Protein AF-A0A5J9WIH2-F1 (afdb_monomer_lite)

Structure (mmCIF, N/CA/C/O backbone):
data_AF-A0A5J9WIH2-F1
#
_entry.id   AF-A0A5J9WIH2-F1
#
loop_
_atom_site.group_PDB
_atom_site.id
_atom_site.type_symbol
_atom_site.label_atom_id
_atom_site.label_alt_id
_atom_site.label_comp_id
_atom_site.label_asym_id
_atom_site.label_entity_id
_atom_site.label_seq_id
_atom_site.pdbx_PDB_ins_code
_atom_site.Cartn_x
_atom_site.Cartn_y
_atom_site.Cartn_z
_atom_site.occupancy
_atom_site.B_iso_or_equiv
_atom_site.auth_seq_id
_atom_site.auth_comp_id
_atom_site.auth_asym_id
_atom_site.auth_atom_id
_atom_site.pdbx_PDB_model_num
ATOM 1 N N . MET A 1 1 ? 6.783 -19.291 -10.304 1.00 47.69 1 MET A N 1
ATOM 2 C CA . MET A 1 1 ? 6.777 -18.075 -11.148 1.00 47.69 1 MET A CA 1
ATOM 3 C C . MET A 1 1 ? 7.361 -16.890 -10.370 1.00 47.69 1 MET A C 1
ATOM 5 O O . MET A 1 1 ? 6.642 -15.953 -10.074 1.00 47.69 1 MET A O 1
ATOM 9 N N . GLN A 1 2 ? 8.646 -16.936 -9.985 1.00 46.41 2 GLN A N 1
ATOM 10 C CA . GLN A 1 2 ? 9.281 -15.833 -9.231 1.00 46.41 2 GLN A CA 1
ATOM 11 C C . GLN A 1 2 ? 10.742 -15.534 -9.624 1.00 46.41 2 GLN A C 1
ATOM 13 O O . GLN A 1 2 ? 11.345 -14.655 -9.034 1.00 46.41 2 GLN A O 1
ATOM 18 N N . LYS A 1 3 ? 11.299 -16.187 -10.659 1.00 44.19 3 LYS A N 1
ATOM 19 C CA . LYS A 1 3 ? 12.702 -15.988 -11.087 1.00 44.19 3 LYS A CA 1
ATOM 20 C C . LYS A 1 3 ? 12.917 -14.955 -12.202 1.00 44.19 3 LYS A C 1
ATOM 22 O O . LYS A 1 3 ? 14.051 -14.588 -12.475 1.00 44.19 3 LYS A O 1
ATOM 27 N N . VAL A 1 4 ? 11.859 -14.480 -12.865 1.00 48.41 4 VAL A N 1
ATOM 28 C CA . VAL A 1 4 ? 12.000 -13.587 -14.039 1.00 48.41 4 VAL A CA 1
ATOM 29 C C . VAL A 1 4 ? 12.278 -12.130 -13.636 1.00 48.41 4 VAL A C 1
ATOM 31 O O . VAL A 1 4 ? 12.848 -11.372 -14.413 1.00 48.41 4 VAL A O 1
ATOM 34 N N . LEU A 1 5 ? 11.943 -11.735 -12.403 1.00 49.59 5 LEU A N 1
ATOM 35 C CA . LEU A 1 5 ? 12.138 -10.363 -11.916 1.00 49.59 5 LEU A CA 1
ATOM 36 C C . LEU A 1 5 ? 13.500 -10.132 -11.237 1.00 49.59 5 LEU A C 1
ATOM 38 O O . LEU A 1 5 ? 13.898 -8.980 -11.080 1.00 49.59 5 LEU A O 1
ATOM 42 N N . GLU A 1 6 ? 14.241 -11.192 -10.892 1.00 51.44 6 GLU A N 1
ATOM 43 C CA . GLU A 1 6 ? 15.563 -11.074 -10.249 1.00 51.44 6 GLU A CA 1
ATOM 44 C C . GLU A 1 6 ? 16.670 -10.611 -11.218 1.00 51.44 6 GLU A C 1
ATOM 46 O O . GLU A 1 6 ? 17.706 -10.128 -10.771 1.00 51.44 6 GLU A O 1
ATOM 51 N N . CYS A 1 7 ? 16.451 -10.684 -12.539 1.00 48.47 7 CYS A N 1
ATOM 52 C CA . CYS A 1 7 ? 17.445 -10.306 -13.556 1.00 48.47 7 CYS A CA 1
ATOM 53 C C . CYS A 1 7 ? 16.861 -9.473 -14.718 1.00 48.47 7 CYS A C 1
ATOM 55 O O . CYS A 1 7 ? 17.399 -9.452 -15.822 1.00 48.47 7 CYS A O 1
ATOM 57 N N . GLY A 1 8 ? 15.727 -8.800 -14.502 1.00 56.78 8 GLY A N 1
ATOM 58 C CA . GLY A 1 8 ? 15.187 -7.854 -15.483 1.00 56.78 8 GLY A CA 1
ATOM 59 C C . GLY A 1 8 ? 15.995 -6.554 -15.503 1.00 56.78 8 GLY A C 1
ATOM 60 O O . GLY A 1 8 ? 16.389 -6.066 -14.442 1.00 56.78 8 GLY A O 1
ATOM 61 N N . SER A 1 9 ? 16.212 -5.966 -16.685 1.00 68.81 9 SER A N 1
ATOM 62 C CA . SER A 1 9 ? 16.764 -4.609 -16.788 1.00 68.81 9 SER A CA 1
ATOM 63 C C . SER A 1 9 ? 15.883 -3.613 -16.020 1.00 68.81 9 SER A C 1
ATOM 65 O O . SER A 1 9 ? 14.673 -3.813 -15.897 1.00 68.81 9 SER A O 1
ATOM 67 N N . GLU A 1 10 ? 16.464 -2.528 -15.504 1.00 69.94 10 GLU A N 1
ATOM 68 C CA . GLU A 1 10 ? 15.712 -1.491 -14.773 1.00 69.94 10 GLU A CA 1
ATOM 69 C C . GLU A 1 10 ? 14.507 -0.971 -15.580 1.00 69.94 10 GLU A C 1
ATOM 71 O O . GLU A 1 10 ? 13.415 -0.825 -15.036 1.00 69.94 10 GLU A O 1
ATOM 76 N N . ALA A 1 11 ? 14.651 -0.851 -16.903 1.00 73.06 11 ALA A N 1
ATOM 77 C CA . ALA A 1 11 ? 13.563 -0.492 -17.813 1.00 73.06 11 ALA A CA 1
ATOM 78 C C . ALA A 1 11 ? 12.389 -1.492 -17.798 1.00 73.06 11 ALA A C 1
ATOM 80 O O . ALA A 1 11 ? 11.228 -1.098 -17.903 1.00 73.06 11 ALA A O 1
ATOM 81 N N . LEU A 1 12 ? 12.655 -2.796 -17.654 1.00 75.75 12 LEU A N 1
ATOM 82 C CA . LEU A 1 12 ? 11.590 -3.792 -17.517 1.00 75.75 12 LEU A CA 1
ATOM 83 C C . LEU A 1 12 ? 10.860 -3.622 -16.181 1.00 75.75 12 LEU A C 1
ATOM 85 O O . LEU A 1 12 ? 9.633 -3.683 -16.146 1.00 75.75 12 LEU A O 1
ATOM 89 N N . LYS A 1 13 ? 11.598 -3.366 -15.096 1.00 74.38 13 LYS A N 1
ATOM 90 C CA . LYS A 1 13 ? 11.013 -3.127 -13.768 1.00 74.38 13 LYS A CA 1
ATOM 91 C C . LYS A 1 13 ? 10.125 -1.883 -13.766 1.00 74.38 13 LYS A C 1
ATOM 93 O O . LYS A 1 13 ? 9.041 -1.917 -13.191 1.00 74.38 13 LYS A O 1
ATOM 98 N N . GLU A 1 14 ? 10.543 -0.821 -14.451 1.00 76.31 14 GLU A N 1
ATOM 99 C CA . GLU A 1 14 ? 9.744 0.397 -14.621 1.00 76.31 14 GLU A CA 1
ATOM 100 C C . GLU A 1 14 ? 8.459 0.144 -15.411 1.00 76.31 14 GLU A C 1
ATOM 102 O O . GLU A 1 14 ? 7.383 0.523 -14.952 1.00 76.31 14 GLU A O 1
ATOM 107 N N . ARG A 1 15 ? 8.535 -0.562 -16.546 1.00 80.06 15 ARG A N 1
ATOM 108 C CA . ARG A 1 15 ? 7.346 -0.915 -17.343 1.00 80.06 15 ARG A CA 1
ATOM 109 C C . ARG A 1 15 ? 6.362 -1.792 -16.571 1.00 80.06 15 ARG A C 1
ATOM 111 O O . ARG A 1 15 ? 5.151 -1.610 -16.680 1.00 80.06 15 ARG A O 1
ATOM 118 N N . VAL A 1 16 ? 6.870 -2.741 -15.783 1.00 81.00 16 VAL A N 1
ATOM 119 C CA . VAL A 1 16 ? 6.028 -3.577 -14.917 1.00 81.00 16 VAL A CA 1
ATOM 120 C C . VAL A 1 16 ? 5.364 -2.718 -13.843 1.00 81.00 16 VAL A C 1
ATOM 122 O O . VAL A 1 16 ? 4.155 -2.817 -13.666 1.00 81.00 16 VAL A O 1
ATOM 125 N N . ALA A 1 17 ? 6.107 -1.832 -13.177 1.00 82.62 17 ALA A N 1
ATOM 126 C CA . ALA A 1 17 ? 5.540 -0.943 -12.165 1.00 82.62 17 ALA A CA 1
ATOM 127 C C . ALA A 1 17 ? 4.525 0.050 -12.739 1.00 82.62 17 ALA A C 1
ATOM 129 O O . ALA A 1 17 ? 3.552 0.375 -12.069 1.00 82.62 17 ALA A O 1
ATOM 130 N N . GLU A 1 18 ? 4.709 0.505 -13.977 1.00 84.50 18 GLU A N 1
ATOM 131 C CA . GLU A 1 18 ? 3.716 1.307 -14.687 1.00 84.50 18 GLU A CA 1
ATOM 132 C C . GLU A 1 18 ? 2.410 0.542 -14.896 1.00 84.50 18 GLU A C 1
ATOM 134 O O . GLU A 1 18 ? 1.342 1.059 -14.566 1.00 84.50 18 GLU A O 1
ATOM 139 N N . ARG A 1 19 ? 2.486 -0.707 -15.365 1.00 85.31 19 ARG A N 1
ATOM 140 C CA . ARG A 1 19 ? 1.286 -1.527 -15.543 1.00 85.31 19 ARG A CA 1
ATOM 141 C C . ARG A 1 19 ? 0.620 -1.866 -14.211 1.00 85.31 19 ARG A C 1
ATOM 143 O O . ARG A 1 19 ? -0.599 -1.811 -14.109 1.00 85.31 19 ARG A O 1
ATOM 150 N N . VAL A 1 20 ? 1.417 -2.168 -13.189 1.00 85.25 20 VAL A N 1
ATOM 151 C CA . VAL A 1 20 ? 0.923 -2.448 -11.837 1.00 85.25 20 VAL A CA 1
ATOM 152 C C . VAL A 1 20 ? 0.246 -1.225 -11.226 1.00 85.25 20 VAL A C 1
ATOM 154 O O . VAL A 1 20 ? -0.811 -1.362 -10.626 1.00 85.25 20 VAL A O 1
ATOM 157 N N . ALA A 1 21 ? 0.821 -0.032 -11.393 1.00 84.88 21 ALA A N 1
ATOM 158 C CA . ALA A 1 21 ? 0.246 1.207 -10.882 1.00 84.88 21 ALA A CA 1
ATOM 159 C C . ALA A 1 21 ? -1.104 1.543 -11.536 1.00 84.88 21 ALA A C 1
ATOM 161 O O . ALA A 1 21 ? -1.973 2.087 -10.863 1.00 84.88 21 ALA A O 1
ATOM 162 N N . ALA A 1 22 ? -1.293 1.197 -12.814 1.00 86.88 22 ALA A N 1
ATOM 163 C CA . ALA A 1 22 ? -2.559 1.413 -13.514 1.00 86.88 22 ALA A CA 1
ATOM 164 C C . ALA A 1 22 ? -3.703 0.531 -12.975 1.00 86.88 22 ALA A C 1
ATOM 166 O O . ALA A 1 22 ? -4.835 0.993 -12.892 1.00 86.88 22 ALA A O 1
ATOM 167 N N . ASP A 1 23 ? -3.398 -0.705 -12.563 1.00 88.75 23 ASP A N 1
ATOM 168 C CA . ASP A 1 23 ? -4.396 -1.719 -12.186 1.00 88.75 23 ASP A CA 1
ATOM 169 C C . ASP A 1 23 ? -4.259 -2.170 -10.714 1.00 88.75 23 ASP A C 1
ATOM 171 O O . ASP A 1 23 ? -4.608 -3.296 -10.350 1.00 88.75 23 ASP A O 1
ATOM 175 N N . VAL A 1 24 ? -3.723 -1.306 -9.844 1.00 87.75 24 VAL A N 1
ATOM 176 C CA . VAL A 1 24 ? -3.210 -1.707 -8.521 1.00 87.75 24 VAL A CA 1
ATOM 177 C C . VAL A 1 24 ? -4.270 -2.335 -7.612 1.00 87.75 24 VAL A C 1
ATOM 179 O O . VAL A 1 24 ? -3.959 -3.264 -6.866 1.00 87.75 24 VAL A O 1
ATOM 182 N N . ALA A 1 25 ? -5.524 -1.886 -7.702 1.00 84.44 25 ALA A N 1
ATOM 183 C CA . ALA A 1 25 ? -6.634 -2.446 -6.936 1.00 84.44 25 ALA A CA 1
ATOM 184 C C . ALA A 1 25 ? -6.959 -3.877 -7.390 1.00 84.44 25 ALA A C 1
ATOM 186 O O . ALA A 1 25 ? -6.881 -4.813 -6.596 1.00 84.44 25 ALA A O 1
ATOM 187 N N . SER A 1 26 ? -7.218 -4.063 -8.689 1.00 84.94 26 SER A N 1
ATOM 188 C CA . SER A 1 26 ? -7.570 -5.372 -9.253 1.00 84.94 26 SER A CA 1
ATOM 189 C C . SER A 1 26 ? -6.451 -6.397 -9.082 1.00 84.94 26 SER A C 1
ATOM 191 O O . SER A 1 26 ? -6.724 -7.560 -8.797 1.00 84.94 26 SER A O 1
ATOM 193 N N . LEU A 1 27 ? -5.192 -5.981 -9.233 1.00 84.44 27 LEU A N 1
ATOM 194 C CA . LEU A 1 27 ? -4.054 -6.879 -9.058 1.00 84.44 27 LEU A CA 1
ATOM 195 C C . LEU A 1 27 ? -3.844 -7.255 -7.594 1.00 84.44 27 LEU A C 1
ATOM 197 O O . LEU A 1 27 ? -3.443 -8.376 -7.314 1.00 84.44 27 LEU A O 1
ATOM 201 N N . SER A 1 28 ? -4.115 -6.349 -6.656 1.00 80.56 28 SER A N 1
ATOM 202 C CA . SER A 1 28 ? -3.886 -6.622 -5.237 1.00 80.56 28 SER A CA 1
ATOM 203 C C . SER A 1 28 ? -4.866 -7.651 -4.667 1.00 80.56 28 SER A C 1
ATOM 205 O O . SER A 1 28 ? -4.484 -8.398 -3.767 1.00 80.56 28 SER A O 1
ATOM 207 N N . VAL A 1 29 ? -6.104 -7.707 -5.173 1.00 81.56 29 VAL A N 1
ATOM 208 C CA . VAL A 1 29 ? -7.115 -8.690 -4.734 1.00 81.56 29 VAL A CA 1
ATOM 209 C C . VAL A 1 29 ? -6.960 -10.057 -5.406 1.00 81.56 29 VAL A C 1
ATOM 211 O O . VAL A 1 29 ? -7.380 -11.068 -4.840 1.00 81.56 29 VAL A O 1
ATOM 214 N N . ASP A 1 30 ? -6.325 -10.113 -6.579 1.00 82.50 30 ASP A N 1
ATOM 215 C CA . ASP A 1 30 ? -6.009 -11.363 -7.270 1.00 82.50 30 ASP A CA 1
ATOM 216 C C . ASP A 1 30 ? -4.856 -12.098 -6.568 1.00 82.50 30 ASP A C 1
ATOM 218 O O . ASP A 1 30 ? -3.812 -11.519 -6.274 1.00 82.50 30 ASP A O 1
ATOM 222 N N . LYS A 1 31 ? -5.015 -13.405 -6.330 1.00 79.38 31 LYS A N 1
ATOM 223 C CA . LYS A 1 31 ? -4.003 -14.239 -5.659 1.00 79.38 31 LYS A CA 1
ATOM 224 C C . LYS A 1 31 ? -2.636 -14.199 -6.349 1.00 79.38 31 LYS A C 1
ATOM 226 O O . LYS A 1 31 ? -1.613 -14.274 -5.679 1.00 79.38 31 LYS A O 1
ATOM 231 N N . TYR A 1 32 ? -2.604 -14.182 -7.679 1.00 79.69 32 TYR A N 1
ATOM 232 C CA . TYR A 1 32 ? -1.371 -14.150 -8.462 1.00 79.69 32 TYR A CA 1
ATOM 233 C C . TYR A 1 32 ? -0.901 -12.718 -8.711 1.00 79.69 32 TYR A C 1
ATOM 235 O O . TYR A 1 32 ? 0.303 -12.460 -8.681 1.00 79.69 32 TYR A O 1
ATOM 243 N N . GLY A 1 33 ? -1.843 -11.793 -8.899 1.00 79.00 33 GLY A N 1
ATOM 244 C CA . GLY A 1 33 ? -1.586 -10.362 -9.009 1.00 79.00 33 GLY A CA 1
ATOM 245 C C . GLY A 1 33 ? -0.926 -9.789 -7.756 1.00 79.00 33 GLY A C 1
ATOM 246 O O . GLY A 1 33 ? 0.022 -9.013 -7.880 1.00 79.00 33 GLY A O 1
ATOM 247 N N . SER A 1 34 ? -1.316 -10.242 -6.559 1.00 80.94 34 SER A N 1
ATOM 248 C CA . SER A 1 34 ? -0.763 -9.753 -5.295 1.00 80.94 34 SER A CA 1
ATOM 249 C C . SER A 1 34 ? 0.744 -9.998 -5.223 1.00 80.94 34 SER A C 1
ATOM 251 O O . SER A 1 34 ? 1.490 -9.101 -4.835 1.00 80.94 34 SER A O 1
ATOM 253 N N . TYR A 1 35 ? 1.222 -11.148 -5.718 1.00 81.38 35 TYR A 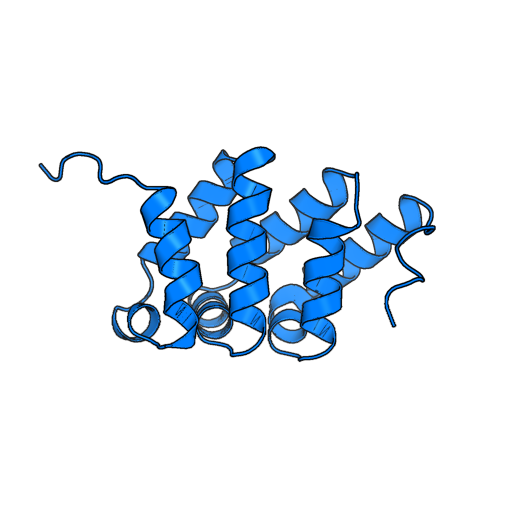N 1
ATOM 254 C CA . TYR A 1 35 ? 2.656 -11.438 -5.808 1.00 81.38 35 TYR A CA 1
ATOM 255 C C . TYR A 1 35 ? 3.391 -10.501 -6.770 1.00 81.38 35 TYR A C 1
ATOM 257 O O . TYR A 1 35 ? 4.560 -10.197 -6.537 1.00 81.38 35 TYR A O 1
ATOM 265 N N . VAL A 1 36 ? 2.736 -10.039 -7.840 1.00 80.25 36 VAL A N 1
ATOM 266 C CA . VAL A 1 36 ? 3.318 -9.069 -8.781 1.00 80.25 36 VAL A CA 1
ATOM 267 C C . VAL A 1 36 ? 3.440 -7.700 -8.116 1.00 80.25 36 VAL A C 1
ATOM 269 O O . VAL A 1 36 ? 4.499 -7.078 -8.198 1.00 80.25 36 VAL A O 1
ATOM 272 N N . VAL A 1 37 ? 2.406 -7.261 -7.391 1.00 81.44 37 VAL A N 1
ATOM 273 C CA . VAL A 1 37 ? 2.462 -6.004 -6.629 1.00 81.44 37 VAL A CA 1
ATOM 274 C C . VAL A 1 37 ? 3.541 -6.086 -5.548 1.00 81.44 37 VAL A C 1
ATOM 276 O O . VAL A 1 37 ? 4.375 -5.190 -5.439 1.00 81.44 37 VAL A O 1
ATOM 279 N N . GLU A 1 38 ? 3.605 -7.188 -4.797 1.00 81.44 38 GLU A N 1
ATOM 280 C CA . GLU A 1 38 ? 4.656 -7.423 -3.801 1.00 81.44 38 GLU A CA 1
ATOM 281 C C . GLU A 1 38 ? 6.053 -7.416 -4.425 1.00 81.44 38 GLU A C 1
ATOM 283 O O . GLU A 1 38 ? 6.977 -6.823 -3.866 1.00 81.44 38 GLU A O 1
ATOM 288 N N . ALA A 1 39 ? 6.218 -8.028 -5.596 1.00 76.19 39 ALA A N 1
ATOM 289 C CA . ALA A 1 39 ? 7.484 -8.050 -6.308 1.00 76.19 39 ALA A CA 1
ATOM 290 C C . ALA A 1 39 ? 7.946 -6.646 -6.731 1.00 76.19 39 ALA A C 1
ATOM 292 O O . ALA A 1 39 ? 9.137 -6.353 -6.629 1.00 76.19 39 ALA A O 1
ATOM 293 N N . CYS A 1 40 ? 7.030 -5.750 -7.111 1.00 74.88 40 CYS A N 1
ATOM 294 C CA . CYS A 1 40 ? 7.357 -4.345 -7.382 1.00 74.88 40 CYS A CA 1
ATOM 295 C C . CYS A 1 40 ? 7.877 -3.588 -6.152 1.00 74.88 40 CYS A C 1
ATOM 297 O O . CYS A 1 40 ? 8.569 -2.591 -6.313 1.00 74.88 40 CYS A O 1
ATOM 299 N N . PHE A 1 41 ? 7.577 -4.049 -4.937 1.00 72.00 41 PHE A N 1
ATOM 300 C CA . PHE A 1 41 ? 8.092 -3.455 -3.701 1.00 72.00 41 PHE A CA 1
ATOM 301 C C . PHE A 1 41 ? 9.308 -4.188 -3.126 1.00 72.00 41 PHE A C 1
ATOM 303 O O . PHE A 1 41 ? 10.096 -3.580 -2.406 1.00 72.00 41 PHE A O 1
ATOM 310 N N . GLN A 1 42 ? 9.458 -5.487 -3.394 1.00 68.88 42 GLN A N 1
ATOM 311 C CA . GLN A 1 42 ? 10.510 -6.315 -2.793 1.00 68.88 42 GLN A CA 1
ATOM 312 C C . GLN A 1 42 ? 11.696 -6.580 -3.722 1.00 68.88 42 GLN A C 1
ATOM 314 O O . GLN A 1 42 ? 12.823 -6.651 -3.242 1.00 68.88 42 GLN A O 1
ATOM 319 N N . LEU A 1 43 ? 11.458 -6.748 -5.026 1.00 59.16 43 LEU A N 1
ATOM 320 C CA . LEU A 1 43 ? 12.485 -7.168 -5.990 1.00 59.16 43 LEU A CA 1
ATOM 321 C C . LEU A 1 43 ? 13.126 -5.994 -6.732 1.00 59.16 43 LEU A C 1
ATOM 323 O O . LEU A 1 43 ? 14.185 -6.142 -7.344 1.00 59.16 43 LEU A O 1
ATOM 327 N N . THR A 1 44 ? 12.518 -4.810 -6.690 1.00 59.38 44 THR A N 1
ATOM 328 C CA . THR A 1 44 ? 13.145 -3.623 -7.259 1.00 59.38 44 THR A CA 1
ATOM 329 C C . THR A 1 44 ? 14.069 -3.009 -6.212 1.00 59.38 44 THR A C 1
ATOM 331 O O . THR A 1 44 ? 13.623 -2.299 -5.316 1.00 59.38 44 THR A O 1
ATOM 334 N N . CYS A 1 45 ? 15.383 -3.179 -6.371 1.00 60.78 45 CYS A N 1
ATOM 335 C CA . CYS A 1 45 ? 16.399 -2.354 -5.693 1.00 60.78 45 CYS A CA 1
ATOM 336 C C . CYS A 1 45 ? 16.317 -0.855 -6.070 1.00 60.78 45 CYS A C 1
ATOM 338 O O . CYS A 1 45 ? 17.194 -0.072 -5.715 1.00 60.78 45 CYS A O 1
ATOM 340 N N . SER A 1 46 ? 15.279 -0.466 -6.811 1.00 70.06 46 SER A N 1
ATOM 341 C CA . SER A 1 46 ? 15.055 0.839 -7.400 1.00 70.06 46 SER A CA 1
ATOM 342 C C . SER A 1 46 ? 13.898 1.537 -6.705 1.00 70.06 46 SER A C 1
ATOM 344 O O . SER A 1 46 ? 12.815 0.976 -6.521 1.00 70.06 46 SER A O 1
ATOM 346 N N . LEU A 1 47 ? 14.142 2.783 -6.316 1.00 80.94 47 LEU A N 1
ATOM 347 C CA . LEU A 1 47 ? 13.195 3.619 -5.587 1.00 80.94 47 LEU A CA 1
ATOM 348 C C . LEU A 1 47 ? 12.079 4.161 -6.498 1.00 80.94 47 LEU A C 1
ATOM 350 O O . LEU A 1 47 ? 10.959 4.374 -6.035 1.00 80.94 47 LEU A O 1
ATOM 354 N N . THR A 1 48 ? 12.341 4.338 -7.795 1.00 83.44 48 THR A N 1
ATOM 355 C CA . THR A 1 48 ? 11.377 4.918 -8.747 1.00 83.44 48 THR A CA 1
ATOM 356 C C . THR A 1 48 ? 10.135 4.035 -8.964 1.00 83.44 48 THR A C 1
ATOM 358 O O . THR A 1 48 ? 9.024 4.542 -8.772 1.00 83.44 48 THR A O 1
ATOM 361 N N . PRO A 1 49 ? 10.261 2.725 -9.277 1.00 81.81 49 PRO A N 1
ATOM 362 C CA . PRO A 1 49 ? 9.117 1.812 -9.380 1.00 81.81 49 PRO A CA 1
ATOM 363 C C . PRO A 1 49 ? 8.282 1.761 -8.096 1.00 81.81 49 PRO A C 1
ATOM 365 O O . PRO A 1 49 ? 7.058 1.880 -8.133 1.00 81.81 49 PRO A O 1
ATOM 368 N N . MET A 1 50 ? 8.958 1.667 -6.949 1.00 83.50 50 MET A N 1
ATOM 369 C CA . MET A 1 50 ? 8.329 1.633 -5.632 1.00 83.50 50 MET A CA 1
ATOM 370 C C . MET A 1 50 ? 7.495 2.890 -5.363 1.00 83.50 50 MET A C 1
ATOM 372 O O . MET A 1 50 ? 6.338 2.793 -4.950 1.00 83.50 50 MET A O 1
ATOM 376 N N . ARG A 1 51 ? 8.058 4.076 -5.625 1.00 87.31 51 ARG A N 1
ATOM 377 C CA . ARG A 1 51 ? 7.354 5.349 -5.431 1.00 87.31 51 ARG A CA 1
ATOM 378 C C . ARG A 1 51 ? 6.109 5.444 -6.307 1.00 87.31 51 ARG A C 1
ATOM 380 O O . ARG A 1 51 ? 5.083 5.931 -5.841 1.00 87.31 51 ARG A O 1
ATOM 387 N N . ARG A 1 52 ? 6.182 4.968 -7.555 1.00 88.81 52 ARG A N 1
ATOM 388 C CA . ARG A 1 52 ? 5.049 4.990 -8.491 1.00 88.81 52 ARG A CA 1
ATOM 389 C C . ARG A 1 52 ? 3.893 4.127 -7.992 1.00 88.81 52 ARG A C 1
ATOM 391 O O . ARG A 1 52 ? 2.757 4.591 -7.980 1.00 88.81 52 ARG A O 1
ATOM 398 N N . VAL A 1 53 ? 4.172 2.907 -7.536 1.00 88.06 53 VAL A N 1
ATOM 399 C CA . VAL A 1 53 ? 3.112 2.039 -7.008 1.00 88.06 53 VAL A CA 1
ATOM 400 C C . VAL A 1 53 ? 2.563 2.597 -5.688 1.00 88.06 53 VAL A C 1
ATOM 402 O O . VAL A 1 53 ? 1.351 2.627 -5.511 1.00 88.06 53 VAL A O 1
ATOM 405 N N . LEU A 1 54 ? 3.403 3.142 -4.796 1.00 91.00 54 LEU A N 1
ATOM 406 C CA . LEU A 1 54 ? 2.926 3.828 -3.584 1.00 91.00 54 LEU A CA 1
ATOM 407 C C . LEU A 1 54 ? 1.997 5.008 -3.917 1.00 91.00 54 LEU A C 1
ATOM 409 O O . LEU A 1 54 ? 0.951 5.160 -3.289 1.00 91.00 54 LEU A O 1
ATOM 413 N N . ALA A 1 55 ? 2.346 5.814 -4.922 1.00 92.06 55 ALA A N 1
ATOM 414 C CA . ALA A 1 55 ? 1.497 6.903 -5.393 1.00 92.06 55 ALA A CA 1
ATOM 415 C C . ALA A 1 55 ? 0.146 6.394 -5.925 1.00 92.06 55 ALA A C 1
ATOM 417 O O . ALA A 1 55 ? -0.875 7.017 -5.650 1.00 92.06 55 ALA A O 1
ATOM 418 N N . ALA A 1 56 ? 0.120 5.245 -6.609 1.00 92.81 56 ALA A N 1
ATOM 419 C CA . ALA A 1 56 ? -1.124 4.625 -7.064 1.00 92.81 56 ALA A CA 1
ATOM 420 C C . ALA A 1 56 ? -2.025 4.213 -5.890 1.00 92.81 56 ALA A C 1
ATOM 422 O O . ALA A 1 56 ? -3.209 4.529 -5.900 1.00 92.81 56 ALA A O 1
ATOM 423 N N . PHE A 1 57 ? -1.468 3.605 -4.835 1.00 93.56 57 PHE A N 1
ATOM 424 C CA . PHE A 1 57 ? -2.224 3.300 -3.610 1.00 93.56 57 PHE A CA 1
ATOM 425 C C . PHE A 1 57 ? -2.768 4.559 -2.923 1.00 93.56 57 PHE A C 1
ATOM 427 O O . PHE A 1 57 ? -3.894 4.557 -2.438 1.00 93.56 57 PHE A O 1
ATOM 434 N N . ILE A 1 58 ? -1.992 5.646 -2.901 1.00 94.12 58 ILE A N 1
ATOM 435 C CA . ILE A 1 58 ? -2.431 6.940 -2.354 1.00 94.12 58 ILE A CA 1
ATOM 436 C C . ILE A 1 58 ? -3.537 7.575 -3.203 1.00 94.12 58 ILE A C 1
ATOM 438 O O . ILE A 1 58 ? -4.298 8.377 -2.672 1.00 94.12 58 ILE A O 1
ATOM 442 N N . ALA A 1 59 ? -3.638 7.240 -4.489 1.00 94.31 59 ALA A N 1
ATOM 443 C CA . ALA A 1 59 ? -4.644 7.774 -5.405 1.00 94.31 59 ALA A CA 1
ATOM 444 C C . ALA A 1 59 ? -5.947 6.951 -5.452 1.00 94.31 59 ALA A C 1
ATOM 446 O O . ALA A 1 59 ? -6.910 7.399 -6.069 1.00 94.31 59 ALA A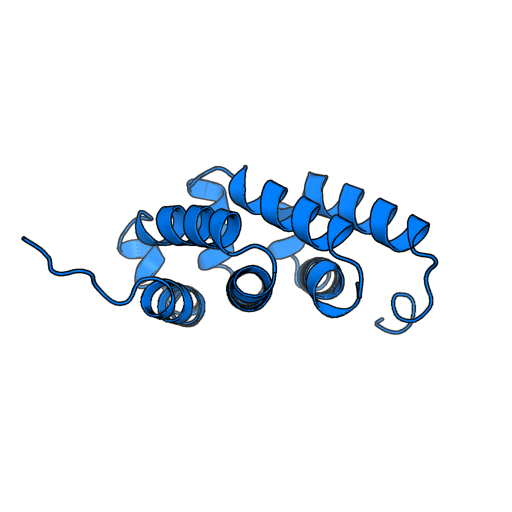 O 1
ATOM 447 N N . LEU A 1 60 ? -5.999 5.775 -4.815 1.00 94.00 60 LEU A N 1
ATOM 448 C CA . LEU A 1 60 ? -7.218 4.958 -4.740 1.00 94.00 60 LEU A CA 1
ATOM 449 C C . LEU A 1 60 ? -8.349 5.700 -4.026 1.00 94.00 60 LEU A C 1
ATOM 451 O O . LEU A 1 60 ? -8.084 6.537 -3.167 1.00 94.00 60 LEU A O 1
ATOM 455 N N . SER A 1 61 ? -9.600 5.362 -4.327 1.00 95.00 61 SER A N 1
ATOM 456 C CA . SER A 1 61 ? -10.750 5.780 -3.506 1.00 95.00 61 SER A CA 1
ATOM 457 C C . SER A 1 61 ? -10.727 5.122 -2.119 1.00 95.00 61 SER A C 1
ATOM 459 O O . SER A 1 61 ? -10.020 4.132 -1.909 1.00 95.00 61 SER A O 1
ATOM 461 N N . ASP A 1 62 ? -11.475 5.674 -1.161 1.00 93.31 62 ASP A N 1
ATOM 462 C CA . ASP A 1 62 ? -11.562 5.096 0.188 1.00 93.31 62 ASP A CA 1
ATOM 463 C C . ASP A 1 62 ? -12.245 3.719 0.154 1.00 93.31 62 ASP A C 1
ATOM 465 O O . ASP A 1 62 ? -11.826 2.809 0.868 1.00 93.31 62 ASP A O 1
ATOM 469 N N . GLU A 1 63 ? -13.215 3.520 -0.743 1.00 92.88 63 GLU A N 1
ATOM 470 C CA . GLU A 1 63 ? -13.892 2.239 -0.963 1.00 92.88 63 GLU A CA 1
ATOM 471 C C . GLU A 1 63 ? -12.922 1.170 -1.477 1.00 92.88 63 GLU A C 1
ATOM 473 O O . GLU A 1 63 ? -12.858 0.068 -0.932 1.00 92.88 63 GLU A O 1
ATOM 478 N N . GLN A 1 64 ? -12.111 1.505 -2.486 1.00 93.38 64 GLN A N 1
ATOM 479 C CA . GLN A 1 64 ? -11.079 0.598 -2.995 1.00 93.38 64 GLN A CA 1
ATOM 480 C C . GLN A 1 64 ? -10.032 0.301 -1.924 1.00 93.38 64 GLN A C 1
ATOM 482 O O . GLN A 1 64 ? -9.593 -0.837 -1.777 1.00 93.38 64 GLN A O 1
ATOM 487 N N . LEU A 1 65 ? -9.620 1.310 -1.156 1.00 93.94 65 LEU A N 1
ATOM 488 C CA . LEU A 1 65 ? -8.647 1.120 -0.091 1.00 93.94 65 LEU A CA 1
ATOM 489 C C . LEU A 1 65 ? -9.197 0.200 1.010 1.00 93.94 65 LEU A C 1
ATOM 491 O O . LEU A 1 65 ? -8.468 -0.676 1.474 1.00 93.94 65 LEU A O 1
ATOM 495 N N . ALA A 1 66 ? -10.472 0.343 1.377 1.00 94.00 66 ALA A N 1
ATOM 496 C CA . ALA A 1 66 ? -11.153 -0.553 2.307 1.00 94.00 66 ALA A CA 1
ATOM 497 C C . ALA A 1 66 ? -11.172 -2.000 1.802 1.00 94.00 66 ALA A C 1
ATOM 499 O O . ALA A 1 66 ? -10.760 -2.899 2.539 1.00 94.00 66 ALA A O 1
ATOM 500 N N . GLU A 1 67 ? -11.544 -2.219 0.538 1.00 94.12 67 GLU A N 1
ATOM 501 C CA . GLU A 1 67 ? -11.528 -3.546 -0.087 1.00 94.12 67 GLU A CA 1
ATOM 502 C C . GLU A 1 67 ? -10.130 -4.181 -0.012 1.00 94.12 67 GLU A C 1
ATOM 504 O O . GLU A 1 67 ? -9.973 -5.331 0.404 1.00 94.12 67 GLU A O 1
ATOM 509 N N . LEU A 1 68 ? -9.083 -3.409 -0.323 1.00 92.56 68 LEU A N 1
ATOM 510 C CA . LEU A 1 68 ? -7.707 -3.899 -0.264 1.00 92.56 68 LEU A CA 1
ATOM 511 C C . LEU A 1 68 ? -7.242 -4.217 1.159 1.00 92.56 68 LEU A C 1
ATOM 513 O O . LEU A 1 68 ? -6.504 -5.184 1.359 1.00 92.56 68 LEU A O 1
ATOM 517 N N . VAL A 1 69 ? -7.657 -3.432 2.150 1.00 94.06 69 VAL A N 1
ATOM 518 C CA . VAL A 1 69 ? -7.322 -3.670 3.560 1.00 94.06 69 VAL A CA 1
ATOM 519 C C . VAL A 1 69 ? -7.997 -4.941 4.087 1.00 94.06 69 VAL A C 1
ATOM 521 O O . VAL A 1 69 ? -7.377 -5.672 4.860 1.00 94.06 69 VAL A O 1
ATOM 524 N N . GLN A 1 70 ? -9.223 -5.228 3.646 1.00 93.12 70 GLN A N 1
ATOM 525 C CA . GLN A 1 70 ? -10.014 -6.391 4.071 1.00 93.12 70 GLN A CA 1
ATOM 526 C C . GLN A 1 70 ? -9.741 -7.659 3.250 1.00 93.12 70 GLN A C 1
ATOM 528 O O . GLN A 1 70 ? -10.081 -8.763 3.671 1.00 93.12 70 GLN A O 1
ATOM 533 N N . GLY A 1 71 ? -9.150 -7.539 2.062 1.00 91.62 71 GLY A N 1
ATOM 534 C CA . GLY A 1 71 ? -8.963 -8.687 1.181 1.00 91.62 71 GLY A CA 1
ATOM 535 C C . GLY A 1 71 ? -7.912 -9.674 1.694 1.00 91.62 71 GLY A C 1
ATOM 536 O O . GLY A 1 71 ? -6.846 -9.294 2.181 1.00 91.62 71 GLY A O 1
ATOM 537 N N . VAL A 1 72 ? -8.188 -10.973 1.535 1.00 87.38 72 VAL A N 1
ATOM 538 C CA . VAL A 1 72 ? -7.369 -12.105 2.024 1.00 87.38 72 VAL A CA 1
ATOM 539 C C . VAL A 1 72 ? -5.935 -12.088 1.479 1.00 87.38 72 VAL A C 1
ATOM 541 O O . VAL A 1 72 ? -5.011 -12.500 2.181 1.00 87.38 72 VAL A O 1
ATOM 544 N N . TYR A 1 73 ? -5.736 -11.591 0.256 1.00 86.88 73 TYR A N 1
ATOM 545 C CA . TYR A 1 73 ? -4.421 -11.479 -0.390 1.00 86.88 73 TYR A CA 1
ATOM 546 C C . TYR A 1 73 ? -3.881 -10.046 -0.343 1.00 86.88 73 TYR A C 1
ATOM 548 O O . TYR A 1 73 ? -2.728 -9.823 0.031 1.00 86.88 73 TYR A O 1
ATOM 556 N N . SER A 1 74 ? -4.733 -9.061 -0.623 1.00 87.75 74 SER A N 1
ATOM 557 C CA . SER A 1 74 ? -4.368 -7.644 -0.677 1.00 87.75 74 SER A CA 1
ATOM 558 C C . SER A 1 74 ? -3.891 -7.080 0.662 1.00 87.75 74 SER A C 1
ATOM 560 O O . SER A 1 74 ? -2.996 -6.234 0.663 1.00 87.75 74 SER A O 1
ATOM 562 N N . ASN A 1 75 ? -4.381 -7.581 1.807 1.00 90.69 75 ASN A N 1
ATOM 563 C CA . ASN A 1 75 ? -3.926 -7.104 3.122 1.00 90.69 75 ASN A CA 1
ATOM 564 C C . ASN A 1 75 ? -2.403 -7.262 3.303 1.00 90.69 75 ASN A C 1
ATOM 566 O O . ASN A 1 75 ? -1.747 -6.412 3.910 1.00 90.69 75 ASN A O 1
ATOM 570 N N . TYR A 1 76 ? -1.818 -8.315 2.723 1.00 89.25 76 TYR A N 1
ATOM 571 C CA . TYR A 1 76 ? -0.378 -8.558 2.765 1.00 89.25 76 TYR A CA 1
ATOM 572 C C . TYR A 1 76 ? 0.384 -7.511 1.954 1.00 89.25 76 TYR A C 1
ATOM 574 O O . TYR A 1 76 ? 1.429 -7.029 2.401 1.00 89.25 76 TYR A O 1
ATOM 582 N N . VAL A 1 77 ? -0.167 -7.130 0.799 1.00 89.56 77 VAL A N 1
ATOM 583 C CA . VAL A 1 77 ? 0.375 -6.093 -0.082 1.00 89.56 77 VAL A CA 1
ATOM 584 C C . VAL A 1 77 ? 0.377 -4.747 0.635 1.00 89.56 77 VAL A C 1
ATOM 586 O O . VAL A 1 77 ? 1.429 -4.120 0.736 1.00 89.56 77 VAL A O 1
ATOM 589 N N . VAL A 1 78 ? -0.760 -4.338 1.210 1.00 91.94 78 VAL A N 1
ATOM 590 C CA . VAL A 1 78 ? -0.883 -3.060 1.932 1.00 91.94 78 VAL A CA 1
ATOM 591 C C . VAL A 1 78 ? 0.044 -3.032 3.150 1.00 91.94 78 VAL A C 1
ATOM 593 O O . VAL A 1 78 ? 0.767 -2.062 3.370 1.00 91.94 78 VAL A O 1
ATOM 596 N N . HIS A 1 79 ? 0.098 -4.119 3.922 1.00 91.31 79 HIS A N 1
ATOM 597 C CA . HIS A 1 79 ? 1.000 -4.235 5.066 1.00 91.31 79 HIS A CA 1
ATOM 598 C C . HIS A 1 79 ? 2.476 -4.078 4.660 1.00 91.31 79 HIS A C 1
ATOM 600 O O . HIS A 1 79 ? 3.210 -3.296 5.273 1.00 91.31 79 HIS A O 1
ATOM 606 N N . LYS A 1 80 ? 2.916 -4.788 3.612 1.00 88.50 80 LYS A N 1
ATOM 607 C CA . LYS A 1 80 ? 4.289 -4.690 3.092 1.00 88.50 80 LYS A CA 1
ATOM 608 C C . LYS A 1 80 ? 4.585 -3.309 2.522 1.00 88.50 80 LYS A C 1
ATOM 610 O O . LYS A 1 80 ? 5.664 -2.779 2.778 1.00 88.50 80 LYS A O 1
ATOM 615 N N . LEU A 1 81 ? 3.636 -2.721 1.799 1.00 89.81 81 LEU A N 1
ATOM 616 C CA . LEU A 1 81 ? 3.744 -1.370 1.267 1.00 89.81 81 LEU A CA 1
ATOM 617 C C . LEU A 1 81 ? 4.013 -0.364 2.383 1.00 89.81 81 LEU A C 1
ATOM 619 O O . LEU A 1 81 ? 4.979 0.391 2.313 1.00 89.81 81 LEU A O 1
ATOM 623 N N . LEU A 1 82 ? 3.213 -0.405 3.448 1.00 90.88 82 LEU A N 1
ATOM 624 C CA . LEU A 1 82 ? 3.386 0.474 4.597 1.00 90.88 82 LEU A CA 1
ATOM 625 C C . LEU A 1 82 ? 4.720 0.234 5.316 1.00 90.88 82 LEU A C 1
ATOM 627 O O . LEU A 1 82 ? 5.381 1.190 5.722 1.00 90.88 82 LEU A O 1
ATOM 631 N N . ALA A 1 83 ? 5.133 -1.023 5.487 1.00 88.25 83 ALA A N 1
ATOM 632 C CA . ALA A 1 83 ? 6.384 -1.361 6.164 1.00 88.25 83 ALA A CA 1
ATOM 633 C C . ALA A 1 83 ? 7.621 -0.884 5.383 1.00 88.25 83 ALA A C 1
ATOM 635 O O . ALA A 1 83 ? 8.524 -0.277 5.962 1.00 88.25 83 ALA A O 1
ATOM 636 N N . THR A 1 84 ? 7.650 -1.125 4.071 1.00 86.12 84 THR A N 1
ATOM 637 C CA . THR A 1 84 ? 8.771 -0.760 3.197 1.00 86.12 84 THR A CA 1
ATOM 638 C C . THR A 1 84 ? 8.771 0.733 2.883 1.00 86.12 84 THR A C 1
ATOM 640 O O . THR A 1 84 ? 9.809 1.387 2.985 1.00 86.12 84 THR A O 1
ATOM 643 N N . GLY A 1 85 ? 7.603 1.301 2.578 1.00 85.62 85 GLY A N 1
ATOM 644 C CA . GLY A 1 85 ? 7.430 2.723 2.306 1.00 85.62 85 GLY A CA 1
ATOM 645 C C . GLY A 1 85 ? 7.888 3.591 3.476 1.00 85.62 85 GLY A C 1
ATOM 646 O O . GLY A 1 85 ? 8.574 4.583 3.260 1.00 85.62 85 GLY A O 1
ATOM 647 N N . LYS A 1 86 ? 7.653 3.178 4.729 1.00 85.19 86 LYS A N 1
ATOM 648 C CA . LYS A 1 86 ? 8.136 3.912 5.913 1.00 85.19 86 LYS A CA 1
ATOM 649 C C . LYS A 1 86 ? 9.653 4.154 5.891 1.00 85.19 86 LYS A C 1
ATOM 651 O O . LYS A 1 86 ? 10.109 5.169 6.415 1.00 85.19 86 LYS A O 1
ATOM 656 N N . LYS A 1 87 ? 10.429 3.226 5.318 1.00 85.00 87 LYS A N 1
ATOM 657 C CA . LYS A 1 87 ? 11.896 3.299 5.254 1.00 85.00 87 LYS A CA 1
ATOM 658 C C . LYS A 1 87 ? 12.395 4.273 4.183 1.00 85.00 87 LYS A C 1
ATOM 660 O O . LYS A 1 87 ? 13.412 4.919 4.407 1.00 85.00 87 LYS A O 1
ATOM 665 N N . TYR A 1 88 ? 11.704 4.365 3.046 1.00 85.69 88 TYR A N 1
ATOM 666 C CA . TYR A 1 88 ? 12.189 5.087 1.859 1.00 85.69 88 TYR A CA 1
ATOM 667 C C . TYR A 1 88 ? 11.356 6.328 1.485 1.00 85.69 88 TYR A C 1
ATOM 669 O O . TYR A 1 88 ? 11.902 7.291 0.962 1.00 85.69 88 TYR A O 1
ATOM 677 N N . PHE A 1 89 ? 10.057 6.326 1.787 1.00 89.81 89 PHE A N 1
ATOM 678 C CA . PHE A 1 89 ? 9.048 7.325 1.406 1.00 89.81 89 PHE A CA 1
ATOM 679 C C . PHE A 1 89 ? 8.132 7.639 2.594 1.00 89.81 89 PHE A C 1
ATOM 681 O O . PHE A 1 89 ? 6.931 7.346 2.595 1.00 89.81 89 PHE A O 1
ATOM 688 N N . LYS A 1 90 ? 8.727 8.153 3.676 1.00 89.19 90 LYS A N 1
ATOM 689 C CA . LYS A 1 90 ? 8.044 8.321 4.966 1.00 89.19 90 LYS A CA 1
ATOM 690 C C . LYS A 1 90 ? 6.791 9.192 4.855 1.00 89.19 90 LYS A C 1
ATOM 692 O O . LYS A 1 90 ? 5.763 8.824 5.412 1.00 89.19 90 LYS A O 1
ATOM 697 N N . GLU A 1 91 ? 6.860 10.324 4.159 1.00 90.25 91 GLU A N 1
ATOM 698 C CA . GLU A 1 91 ? 5.740 11.268 4.068 1.00 90.25 91 GLU A CA 1
ATOM 699 C C . GLU A 1 91 ? 4.559 10.688 3.289 1.00 90.25 91 GLU A C 1
ATOM 701 O O . GLU A 1 91 ? 3.426 10.725 3.765 1.00 90.25 91 GLU A O 1
ATOM 706 N N . GLU A 1 92 ? 4.816 10.099 2.123 1.00 91.25 92 GLU A N 1
ATOM 707 C CA . GLU A 1 92 ? 3.801 9.434 1.306 1.00 91.25 92 GLU A CA 1
ATOM 708 C C . GLU A 1 92 ? 3.172 8.250 2.045 1.00 91.25 92 GLU A C 1
ATOM 710 O O . GLU A 1 92 ? 1.952 8.085 2.048 1.00 91.25 92 GLU A O 1
ATOM 715 N N . THR A 1 93 ? 3.989 7.469 2.750 1.00 91.62 93 THR A N 1
ATOM 716 C CA . THR A 1 93 ? 3.500 6.338 3.545 1.00 91.62 93 THR A CA 1
ATOM 717 C C . THR A 1 93 ? 2.606 6.799 4.690 1.00 91.62 93 THR A C 1
ATOM 719 O O . THR A 1 93 ? 1.567 6.191 4.932 1.00 91.62 93 THR A O 1
ATOM 722 N N . LEU A 1 94 ? 2.959 7.895 5.370 1.00 91.56 94 LEU A N 1
ATOM 723 C CA . LEU A 1 94 ? 2.110 8.470 6.413 1.00 91.56 94 LEU A CA 1
ATOM 724 C C . LEU A 1 94 ? 0.783 8.983 5.842 1.00 91.56 94 LEU A C 1
ATOM 726 O O . LEU A 1 94 ? -0.246 8.798 6.482 1.00 91.56 94 LEU A O 1
ATOM 730 N N . LYS A 1 95 ? 0.773 9.577 4.640 1.00 92.81 95 LYS A N 1
ATOM 731 C CA . LYS A 1 95 ? -0.480 9.972 3.969 1.00 92.81 95 LYS A CA 1
ATOM 732 C C . LYS A 1 95 ? -1.385 8.765 3.731 1.00 92.81 95 LYS A C 1
ATOM 734 O O . LYS A 1 95 ? -2.553 8.812 4.102 1.00 92.81 95 LYS A O 1
ATOM 739 N N . LEU A 1 96 ? -0.841 7.677 3.180 1.00 93.50 96 LEU A N 1
ATOM 740 C CA . LEU A 1 96 ? -1.598 6.440 2.973 1.00 93.50 96 LEU A CA 1
ATOM 741 C C . LEU A 1 96 ? -2.114 5.862 4.297 1.00 93.50 96 LEU A C 1
ATOM 743 O O . LEU A 1 96 ? -3.277 5.492 4.406 1.00 93.50 96 LEU A O 1
ATOM 747 N N . ALA A 1 97 ? -1.259 5.810 5.317 1.00 93.06 97 ALA A N 1
ATOM 748 C CA . ALA A 1 97 ? -1.615 5.252 6.611 1.00 93.06 97 ALA A CA 1
ATOM 749 C C . ALA A 1 97 ? -2.712 6.065 7.330 1.00 93.06 97 ALA A C 1
ATOM 751 O O . ALA A 1 97 ? -3.562 5.453 7.969 1.00 93.06 97 ALA A O 1
ATOM 752 N N . ARG A 1 98 ? -2.745 7.402 7.187 1.00 92.19 98 ARG A N 1
ATOM 753 C CA . ARG A 1 98 ? -3.852 8.242 7.698 1.00 92.19 98 ARG A CA 1
ATOM 754 C C . ARG A 1 98 ? -5.176 7.891 7.041 1.00 92.19 98 ARG A C 1
ATOM 756 O O . ARG A 1 98 ? -6.141 7.645 7.748 1.00 92.19 98 ARG A O 1
ATOM 763 N N . ARG A 1 99 ? -5.193 7.776 5.711 1.00 94.06 99 ARG A N 1
ATOM 764 C CA . ARG A 1 99 ? -6.405 7.384 4.981 1.00 94.06 99 ARG A CA 1
ATOM 765 C C . ARG A 1 99 ? -6.935 6.031 5.449 1.00 94.06 99 ARG A C 1
ATOM 767 O O . ARG A 1 99 ? -8.128 5.883 5.650 1.00 94.06 99 ARG A O 1
ATOM 774 N N . ILE A 1 100 ? -6.044 5.065 5.696 1.00 93.19 100 ILE A N 1
ATOM 775 C CA . ILE A 1 100 ? -6.423 3.754 6.252 1.00 93.19 100 ILE A CA 1
ATOM 776 C C . ILE A 1 100 ? -6.979 3.878 7.684 1.00 93.19 100 ILE A C 1
ATOM 778 O O . ILE A 1 100 ? -7.905 3.156 8.045 1.00 93.19 100 ILE A O 1
ATOM 782 N N . GLU A 1 101 ? -6.425 4.766 8.513 1.00 91.88 101 GLU A N 1
ATOM 783 C CA . GLU A 1 101 ? -6.917 5.019 9.876 1.00 91.88 101 GLU A CA 1
ATOM 784 C C . GLU A 1 101 ? -8.304 5.682 9.900 1.00 91.88 101 GLU A C 1
ATOM 786 O O . GLU A 1 101 ? -9.077 5.445 10.829 1.00 91.88 101 GLU A O 1
ATOM 791 N N . GLU A 1 102 ? -8.626 6.470 8.876 1.00 92.06 102 GLU A N 1
ATOM 792 C CA . GLU A 1 102 ? -9.910 7.158 8.702 1.00 92.06 102 GLU A CA 1
ATOM 793 C C . GLU A 1 102 ? -11.016 6.248 8.133 1.00 92.06 102 GLU A C 1
ATOM 795 O O . GLU A 1 102 ? -12.186 6.630 8.143 1.00 92.06 102 GLU A O 1
ATOM 800 N N . LEU A 1 103 ? -10.683 5.026 7.691 1.00 93.56 103 LEU A N 1
ATOM 801 C CA . LEU A 1 103 ? -11.668 4.064 7.183 1.00 93.56 103 LEU A CA 1
ATOM 802 C C . LEU A 1 103 ? -12.697 3.663 8.260 1.00 93.56 103 LEU A C 1
ATOM 804 O O . LEU A 1 103 ? -12.367 3.648 9.451 1.00 93.56 103 LEU A O 1
ATOM 808 N N . PRO A 1 104 ? -13.920 3.252 7.869 1.00 93.25 104 PRO A N 1
ATOM 809 C CA . PRO A 1 104 ? -14.971 2.869 8.809 1.00 93.25 104 PRO A CA 1
ATOM 810 C C . PRO A 1 104 ? -14.524 1.816 9.830 1.00 93.25 104 PRO A C 1
ATOM 812 O O . PRO A 1 104 ? -13.740 0.910 9.534 1.00 93.25 104 PRO A O 1
ATOM 815 N N . ALA A 1 105 ? -15.054 1.891 11.051 1.00 90.50 105 ALA A N 1
ATOM 816 C CA . ALA A 1 105 ? -14.661 0.994 12.138 1.00 90.50 105 ALA A CA 1
ATOM 817 C C . ALA A 1 105 ? -14.954 -0.485 11.825 1.00 90.50 105 ALA A C 1
ATOM 819 O O . ALA A 1 105 ? -14.327 -1.374 12.401 1.00 90.50 105 ALA A O 1
ATOM 820 N N . GLU A 1 106 ? -15.920 -0.753 10.951 1.00 92.19 106 GLU A N 1
ATOM 821 C CA . GLU A 1 106 ? -16.278 -2.070 10.420 1.00 92.19 106 GLU A CA 1
ATOM 822 C C . GLU A 1 106 ? -15.125 -2.646 9.593 1.00 92.19 106 GLU A C 1
ATOM 824 O O . GLU A 1 106 ? -14.764 -3.810 9.758 1.00 92.19 106 GLU A O 1
ATOM 829 N N . VAL A 1 107 ? -14.483 -1.801 8.781 1.00 91.62 107 VAL A N 1
ATOM 830 C CA . VAL A 1 107 ? -13.306 -2.148 7.976 1.00 91.62 107 VAL A CA 1
ATOM 831 C C . VAL A 1 107 ? -12.115 -2.443 8.877 1.00 91.62 107 VAL A C 1
ATOM 8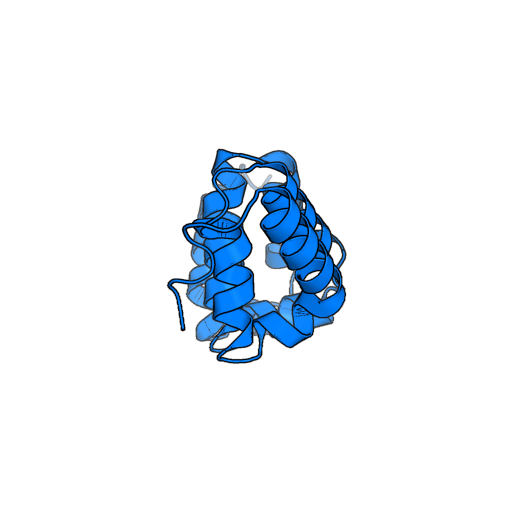33 O O . VAL A 1 107 ? -11.456 -3.467 8.727 1.00 91.62 107 VAL A O 1
ATOM 836 N N . GLN A 1 108 ? -11.879 -1.600 9.883 1.00 89.69 108 GLN A N 1
ATOM 837 C CA . GLN A 1 108 ? -10.749 -1.765 10.802 1.00 89.69 108 GLN A CA 1
ATOM 838 C C . GLN A 1 108 ? -10.853 -3.007 11.706 1.00 89.69 108 GLN A C 1
ATOM 840 O O . GLN A 1 108 ? -9.834 -3.508 12.191 1.00 89.69 108 GLN A O 1
ATOM 845 N N . ARG A 1 109 ? -12.076 -3.474 11.995 1.00 89.31 109 ARG A N 1
ATOM 846 C CA . ARG A 1 109 ? -12.347 -4.642 12.855 1.00 89.31 109 ARG A CA 1
ATOM 847 C C . ARG A 1 109 ? -12.335 -5.970 12.104 1.00 89.31 109 ARG A C 1
ATOM 849 O O . ARG A 1 109 ? -12.332 -7.016 12.748 1.00 89.31 109 ARG A O 1
ATOM 856 N N . GLU A 1 110 ? -12.301 -5.928 10.781 1.00 93.25 110 GLU A N 1
ATOM 857 C CA . GLU A 1 110 ? -12.225 -7.106 9.927 1.00 93.25 110 GLU A CA 1
ATOM 858 C C . GLU A 1 110 ? -10.947 -7.933 10.243 1.00 93.25 110 GLU A C 1
ATOM 860 O O . GLU A 1 110 ? -9.936 -7.403 10.728 1.00 93.25 110 GLU A O 1
ATOM 865 N N . MET A 1 111 ? -11.007 -9.262 10.081 1.00 90.88 111 MET A N 1
ATOM 866 C CA . MET A 1 111 ? -9.960 -10.177 10.551 1.00 90.88 111 MET A CA 1
ATOM 867 C C . MET A 1 111 ? -8.661 -10.075 9.738 1.00 90.88 111 MET A C 1
ATOM 869 O O . MET A 1 111 ? -7.568 -10.190 10.300 1.00 90.88 111 MET A O 1
ATOM 873 N N . HIS A 1 112 ? -8.759 -9.832 8.434 1.00 90.69 112 HIS A N 1
ATOM 874 C CA . HIS A 1 112 ? -7.630 -9.645 7.528 1.00 90.69 112 HIS A CA 1
ATOM 875 C C . HIS A 1 112 ? -7.028 -8.236 7.644 1.00 90.69 112 HIS A C 1
ATOM 877 O O . HIS A 1 112 ? -5.807 -8.081 7.542 1.00 90.69 112 HIS A O 1
ATOM 883 N N . ALA A 1 113 ? -7.836 -7.234 7.998 1.00 90.69 113 ALA A N 1
ATOM 884 C CA . ALA A 1 113 ? -7.382 -5.864 8.244 1.00 90.69 113 ALA A CA 1
ATOM 885 C C . ALA A 1 113 ? -6.416 -5.729 9.440 1.00 90.69 113 ALA A C 1
ATOM 887 O O . ALA A 1 113 ? -5.596 -4.806 9.485 1.00 90.69 113 ALA A O 1
ATOM 888 N N . GLN A 1 114 ? -6.454 -6.656 10.409 1.00 89.69 114 GLN A N 1
ATOM 889 C CA . GLN A 1 114 ? -5.718 -6.548 11.678 1.00 89.69 114 GLN A CA 1
ATOM 890 C C . GLN A 1 114 ? -4.222 -6.252 11.507 1.00 89.69 114 GLN A C 1
ATOM 892 O O . GLN A 1 114 ? -3.666 -5.414 12.220 1.00 89.69 114 GLN A O 1
ATOM 897 N N . ARG A 1 115 ? -3.550 -6.909 10.555 1.00 89.19 115 ARG A N 1
ATOM 898 C CA . ARG A 1 115 ? -2.105 -6.717 10.327 1.00 89.19 115 ARG A CA 1
ATOM 899 C C . ARG A 1 115 ? -1.785 -5.339 9.766 1.00 89.19 115 ARG A C 1
ATOM 901 O O . ARG A 1 115 ? -0.817 -4.712 10.198 1.00 89.19 115 ARG A O 1
ATOM 908 N N . VAL A 1 116 ? -2.614 -4.856 8.843 1.00 92.00 116 VAL A N 1
ATOM 909 C CA . VAL A 1 116 ? -2.484 -3.509 8.285 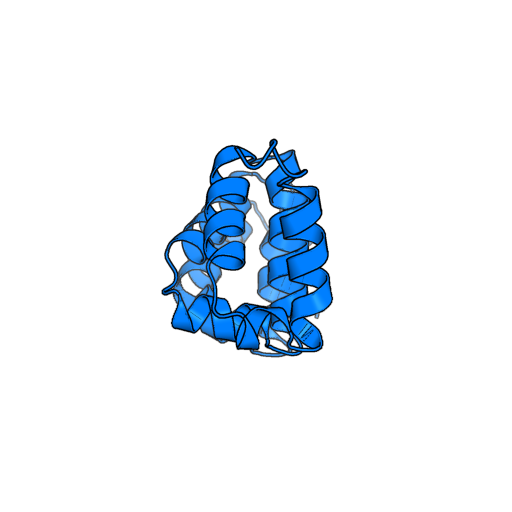1.00 92.00 116 VAL A CA 1
ATOM 910 C C . VAL A 1 116 ? -2.673 -2.483 9.400 1.00 92.00 116 VAL A C 1
ATOM 912 O O . VAL A 1 116 ? -1.795 -1.649 9.625 1.00 92.00 116 VAL A O 1
ATOM 915 N N . MET A 1 117 ? -3.744 -2.621 10.187 1.00 92.44 117 MET A N 1
ATOM 916 C CA . MET A 1 117 ? -4.053 -1.708 11.288 1.00 92.44 117 MET A CA 1
ATOM 917 C C . MET A 1 117 ? -2.974 -1.700 12.377 1.00 92.44 117 MET A C 1
ATOM 919 O O . MET A 1 117 ? -2.691 -0.652 12.957 1.00 92.44 117 MET A O 1
ATOM 923 N N . GLN A 1 118 ? -2.327 -2.835 12.655 1.00 89.69 118 GLN A N 1
ATOM 924 C CA . GLN A 1 118 ? -1.187 -2.883 13.575 1.00 89.69 118 GLN A CA 1
ATOM 925 C C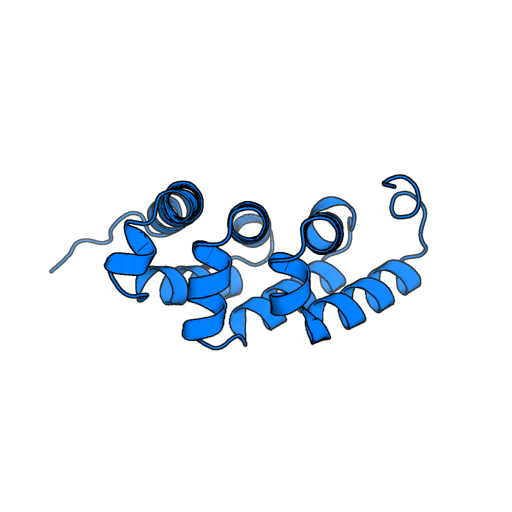 . GLN A 1 118 ? -0.008 -2.040 13.080 1.00 89.69 118 GLN A C 1
ATOM 927 O O . GLN A 1 118 ? 0.629 -1.356 13.883 1.00 89.69 118 GLN A O 1
ATOM 932 N N . VAL A 1 119 ? 0.296 -2.070 11.780 1.00 89.94 119 VAL A N 1
ATOM 933 C CA . VAL A 1 119 ? 1.372 -1.246 11.218 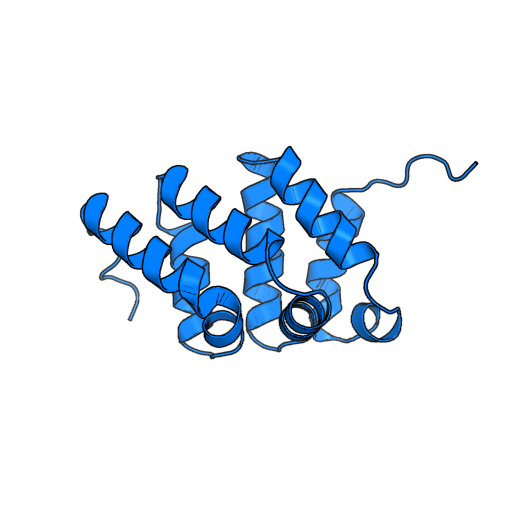1.00 89.94 119 VAL A CA 1
ATOM 934 C C . VAL A 1 119 ? 0.987 0.223 11.185 1.00 89.94 119 VAL A C 1
ATOM 936 O O . VAL A 1 119 ? 1.802 1.037 11.611 1.00 89.94 119 VAL A O 1
ATOM 939 N N . VAL A 1 120 ? -0.240 0.563 10.789 1.00 89.94 120 VAL A N 1
ATOM 940 C CA . VAL A 1 120 ? -0.747 1.947 10.828 1.00 89.94 120 VAL A CA 1
ATOM 941 C C . VAL A 1 120 ? -0.607 2.534 12.238 1.00 89.94 120 VAL A C 1
ATOM 943 O O . VAL A 1 120 ? 0.052 3.557 12.421 1.00 89.94 120 VAL A O 1
ATOM 946 N N . LYS A 1 121 ? -1.071 1.818 13.271 1.00 86.81 121 LYS A N 1
ATOM 947 C CA . LYS A 1 121 ? -0.951 2.242 14.681 1.00 86.81 121 LYS A CA 1
ATOM 948 C C . LYS A 1 121 ? 0.499 2.383 15.160 1.00 86.81 121 LYS A C 1
ATOM 950 O O . LYS A 1 121 ? 0.793 3.231 15.993 1.00 86.81 121 LYS A O 1
ATOM 955 N N . LYS A 1 122 ? 1.431 1.570 14.651 1.00 83.31 122 LYS A N 1
ATOM 956 C CA . LYS A 1 122 ? 2.873 1.708 14.946 1.00 83.31 122 LYS A CA 1
ATOM 957 C C . LYS A 1 122 ? 3.520 2.890 14.220 1.00 83.31 122 LYS A C 1
ATOM 959 O O . LYS A 1 122 ? 4.603 3.329 14.606 1.00 83.31 122 LYS A O 1
ATOM 964 N N . GLN A 1 123 ? 2.930 3.348 13.120 1.00 76.75 123 GLN A N 1
ATOM 965 C CA . GLN A 1 123 ? 3.396 4.518 12.375 1.00 76.75 123 GLN A CA 1
ATOM 966 C C . GLN A 1 123 ? 2.871 5.823 12.972 1.00 76.75 123 GLN A C 1
ATOM 968 O O . GLN A 1 123 ? 3.588 6.821 12.922 1.00 76.75 123 GLN A O 1
ATOM 973 N N . PHE A 1 124 ? 1.710 5.769 13.626 1.00 69.06 124 PHE A N 1
ATOM 974 C CA . PHE A 1 124 ? 1.147 6.827 14.459 1.00 69.06 124 PHE A CA 1
ATOM 975 C C . PHE A 1 124 ? 1.172 6.426 15.939 1.00 69.06 124 PHE A C 1
ATOM 977 O O . PHE A 1 124 ? 0.124 6.095 16.502 1.00 69.06 124 PHE A O 1
ATOM 984 N N . PRO A 1 125 ? 2.341 6.439 16.616 1.00 57.88 125 PRO A N 1
ATOM 985 C CA . PRO A 1 125 ? 2.330 6.371 18.068 1.00 57.88 125 PRO A CA 1
ATOM 986 C C . PRO A 1 125 ? 1.520 7.576 18.542 1.00 57.88 125 PRO A C 1
ATOM 988 O O . PRO A 1 125 ? 1.906 8.709 18.269 1.00 57.88 125 PRO A O 1
ATOM 991 N N . ARG A 1 126 ? 0.353 7.306 19.140 1.00 48.88 126 ARG A N 1
ATOM 992 C CA . ARG A 1 126 ? -0.624 8.300 19.599 1.00 48.88 126 ARG A CA 1
ATOM 993 C C . ARG A 1 126 ? 0.092 9.548 20.124 1.00 48.88 126 ARG A C 1
ATOM 995 O O . ARG A 1 126 ? 0.654 9.516 21.215 1.00 48.88 126 ARG A O 1
ATOM 1002 N N . GLY A 1 127 ? 0.065 10.630 19.344 1.00 51.72 127 GLY A N 1
ATOM 1003 C CA . GLY A 1 127 ? 0.258 11.964 19.901 1.00 51.72 127 GLY A CA 1
ATOM 1004 C C . GLY A 1 127 ? -0.868 12.212 20.908 1.00 51.72 127 GLY A C 1
ATOM 1005 O O . GLY A 1 127 ? -1.947 11.628 20.743 1.00 51.72 127 GLY A O 1
ATOM 1006 N N . PRO A 1 128 ? -0.625 12.982 21.981 1.00 39.53 128 PRO A N 1
ATOM 1007 C CA . PRO A 1 128 ? -1.604 13.150 23.044 1.00 39.53 128 PRO A CA 1
ATOM 1008 C C . PRO A 1 128 ? -2.917 13.644 22.437 1.00 39.53 128 PRO A C 1
ATOM 1010 O O . PRO A 1 128 ? -2.942 14.648 21.728 1.00 39.53 128 PRO A O 1
ATOM 1013 N N . ARG A 1 129 ? -4.003 12.904 22.685 1.00 46.97 129 ARG A N 1
ATOM 1014 C CA . ARG A 1 129 ? -5.352 13.434 22.489 1.00 46.97 129 ARG A CA 1
ATOM 1015 C C . ARG A 1 129 ? -5.478 14.586 23.484 1.00 46.97 129 ARG A C 1
ATOM 1017 O O . ARG A 1 129 ? -5.386 14.333 24.684 1.00 46.97 129 ARG A O 1
ATOM 1024 N N . HIS A 1 130 ? -5.547 15.813 22.982 1.00 39.38 130 HIS A N 1
ATOM 1025 C CA . HIS A 1 130 ? -5.999 16.956 23.770 1.00 39.38 130 HIS A CA 1
ATOM 1026 C C . HIS A 1 130 ? -7.509 16.869 23.963 1.00 39.38 130 HIS A C 1
ATOM 1028 O O . HIS A 1 130 ? -8.187 16.405 23.016 1.00 39.38 130 HIS A O 1
#

Foldseek 3Di:
DPPPLLDDDPVVLQVLLVVCLVCVLVLLLDQNSVVSLVCNLPRPPDPVSLVSNLVSLLPDDLVSVLCLLQHPRSVVSLLSNLVSCCVPPVVSSLSNLVSLVPRDPVSCPHPSNVSNVVSSCVSCVDDDDD

InterPro domains:
  IPR001313 Pumilio RNA-binding repeat [PF00806] (1-18)
  IPR001313 Pumilio RNA-binding repeat [PF00806] (24-42)
  IPR001313 Pumilio RNA-binding repeat [PS50302] (19-55)
  IPR001313 Pumilio RNA-binding repeat [SM00025] (19-56)
  IPR001313 Pumilio RNA-binding repeat [SM00025] (60-95)
  IPR011989 Armadillo-like helical [G3DSA:1.25.10.10] (1-126)
  IPR016024 Armadillo-type fold [SSF48371] (1-121)
  IPR033133 Pumilio homology domain [PS50303] (1-124)

Organism: NCBI:txid38414

Radius of gyration: 14.44 Å; chains: 1; bounding box: 34×35×42 Å

Sequence (130 aa):
MQKVLECGSEALKERVAERVAADVASLSVDKYGSYVVEACFQLTCSLTPMRRVLAAFIALSDEQLAELVQGVYSNYVVHKLLATGKKYFKEETLKLARRIEELPAEVQREMHAQRVMQVVKKQFPRGPRH

pLDDT: mean 82.0, std 13.92, range [39.38, 95.0]

Secondary structure (DSSP, 8-state):
--SSSTT--HHHHHHHHHHHHHTHHHHHHSHHHHHHHHHHHHT---HHHHHHHHHHHHHS-HHHHHHHHHSTTHHHHHHHHHHHHHHH-HHHHHHHHHHHHTS-HHHHHSTTHHHHHHHHHHHS------